Protein AF-A0A4S2VD65-F1 (afdb_monomer)

Nearest PDB structures (foldseek):
  5nen-assembly1_B  TM=4.360E-01  e=6.708E+00  Serratia marcescens

Radius of gyration: 28.68 Å; Cα contacts (8 Å, |Δi|>4): 16; chains: 1; bounding box: 65×25×78 Å

Foldseek 3Di:
DPDPVVVVVVVVVVVVVVVVVVCCVVPPDDDDDDDDDDDDDPDPPPPPDVVNVVVVVVVVVVVVVVVVVVVVVVVVVVVVVVVVLVVLLVVLVVLVVVCVVCVVVVHHDDDDDPVSVVSNDD

Structure (mmCIF, N/CA/C/O backbone):
data_AF-A0A4S2VD65-F1
#
_entry.id   AF-A0A4S2VD65-F1
#
loop_
_atom_site.group_PDB
_atom_site.id
_atom_site.type_symbol
_atom_site.label_atom_id
_atom_site.label_alt_id
_atom_site.label_comp_id
_atom_site.label_asym_id
_atom_site.label_entity_id
_atom_site.label_seq_id
_atom_site.pdbx_PDB_ins_code
_atom_site.Cartn_x
_atom_site.Cartn_y
_atom_site.Cartn_z
_atom_site.occupancy
_atom_site.B_iso_or_equiv
_atom_site.auth_seq_id
_atom_site.auth_comp_id
_atom_site.auth_asym_id
_atom_site.auth_atom_id
_atom_site.pdbx_PDB_model_num
ATOM 1 N N . MET A 1 1 ? 4.230 13.807 16.415 1.00 47.59 1 MET A N 1
ATOM 2 C CA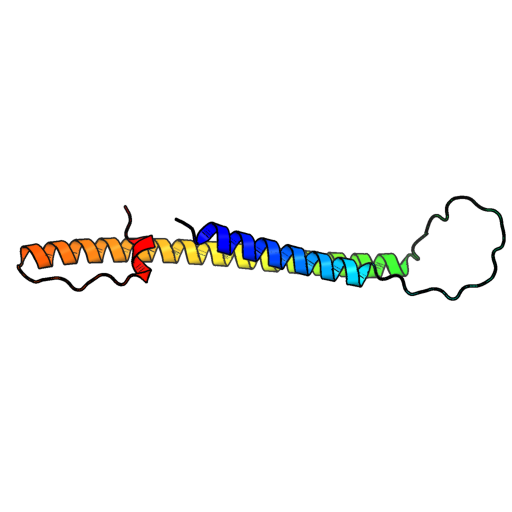 . MET A 1 1 ? 4.220 14.226 14.996 1.00 47.59 1 MET A CA 1
ATOM 3 C C . MET A 1 1 ? 5.659 14.205 14.503 1.00 47.59 1 MET A C 1
ATOM 5 O O . MET A 1 1 ? 6.441 14.990 15.015 1.00 47.59 1 MET A O 1
ATOM 9 N N . GLY A 1 2 ? 6.049 13.272 13.628 1.00 50.72 2 GLY A N 1
ATOM 10 C CA . GLY A 1 2 ? 7.446 13.212 13.158 1.00 50.72 2 GLY A CA 1
ATOM 11 C C . GLY A 1 2 ? 7.881 11.972 12.365 1.00 50.72 2 GLY A C 1
ATOM 12 O O . GLY A 1 2 ? 8.954 12.005 11.779 1.00 50.72 2 GLY A O 1
ATOM 13 N N . GLY A 1 3 ? 7.083 10.899 12.311 1.00 51.34 3 GLY A N 1
ATOM 14 C CA . GLY A 1 3 ? 7.468 9.664 11.607 1.00 51.34 3 GLY A CA 1
ATOM 15 C C . GLY A 1 3 ? 7.254 9.710 10.091 1.00 51.34 3 GLY A C 1
ATOM 16 O O . GLY A 1 3 ? 8.136 9.326 9.327 1.00 51.34 3 GLY A O 1
ATOM 17 N N . ASP A 1 4 ? 6.118 10.249 9.648 1.00 55.22 4 ASP A N 1
ATOM 18 C CA . ASP A 1 4 ? 5.657 10.063 8.264 1.00 55.22 4 ASP A CA 1
ATOM 19 C C . ASP A 1 4 ? 6.494 10.846 7.239 1.00 55.22 4 ASP A C 1
ATOM 21 O O . ASP A 1 4 ? 6.802 10.335 6.164 1.00 55.22 4 ASP A O 1
ATOM 25 N N . ASN A 1 5 ? 6.986 12.035 7.607 1.00 56.12 5 ASN A N 1
ATOM 26 C CA . ASN A 1 5 ? 7.897 12.813 6.759 1.00 56.12 5 ASN A CA 1
ATOM 27 C C . ASN A 1 5 ? 9.297 12.187 6.657 1.00 56.12 5 ASN A C 1
ATOM 29 O O . ASN A 1 5 ? 9.999 12.418 5.674 1.00 56.12 5 ASN A O 1
ATOM 33 N N . SER A 1 6 ? 9.710 11.395 7.652 1.00 64.12 6 SER A N 1
ATOM 34 C CA . SER A 1 6 ? 11.003 10.708 7.626 1.00 64.12 6 SER A CA 1
ATOM 35 C C . SER A 1 6 ? 10.958 9.513 6.679 1.00 64.12 6 SER A C 1
ATOM 37 O O . SER A 1 6 ? 11.845 9.373 5.844 1.00 64.12 6 SER A O 1
ATOM 39 N N . VAL A 1 7 ? 9.888 8.713 6.724 1.00 67.00 7 VAL A N 1
ATOM 40 C CA . VAL A 1 7 ? 9.704 7.575 5.809 1.00 67.00 7 VAL A CA 1
ATOM 41 C C . VAL A 1 7 ? 9.597 8.055 4.361 1.00 67.00 7 VAL A C 1
ATOM 43 O O . VAL A 1 7 ? 10.278 7.525 3.485 1.00 67.00 7 VAL A O 1
ATOM 46 N N . LEU A 1 8 ? 8.816 9.109 4.110 1.00 68.31 8 LEU A N 1
ATOM 47 C CA . LEU A 1 8 ? 8.662 9.688 2.773 1.00 68.31 8 LEU A CA 1
ATOM 48 C C . LEU A 1 8 ? 9.988 10.290 2.267 1.00 68.31 8 LEU A C 1
ATOM 50 O O . LEU A 1 8 ? 10.364 10.079 1.115 1.00 68.31 8 LEU A O 1
ATOM 54 N N . GLY A 1 9 ? 10.757 10.941 3.148 1.00 71.56 9 GLY A N 1
ATOM 55 C CA . GLY A 1 9 ? 12.101 11.436 2.837 1.00 71.56 9 GLY A CA 1
ATOM 56 C C . GLY A 1 9 ? 13.106 10.323 2.520 1.00 71.56 9 GLY A C 1
ATOM 57 O O . GLY A 1 9 ? 13.888 10.455 1.580 1.00 71.56 9 GLY A O 1
ATOM 58 N N . VAL A 1 10 ? 13.053 9.203 3.246 1.00 77.12 10 VAL A N 1
ATOM 59 C CA . VAL A 1 10 ? 13.897 8.024 2.990 1.00 77.12 10 VAL A CA 1
ATOM 60 C C . VAL A 1 10 ? 13.543 7.385 1.648 1.00 77.12 10 VAL A C 1
ATOM 62 O O . VAL A 1 10 ? 14.443 7.067 0.874 1.00 77.12 10 VAL A O 1
ATOM 65 N N . VAL A 1 11 ? 12.255 7.255 1.322 1.00 74.00 11 VAL A N 1
ATOM 66 C CA . VAL A 1 11 ? 11.812 6.713 0.026 1.00 74.00 11 VAL A CA 1
ATOM 67 C C . VAL A 1 11 ? 12.272 7.607 -1.130 1.00 74.00 11 VAL A C 1
ATOM 69 O O . VAL A 1 11 ? 12.838 7.101 -2.099 1.00 74.00 11 VAL A O 1
ATOM 72 N N . ILE A 1 12 ? 12.122 8.932 -1.011 1.00 75.19 12 ILE A N 1
ATOM 73 C CA . ILE A 1 12 ? 12.605 9.888 -2.024 1.00 75.19 12 ILE A CA 1
ATOM 74 C C . ILE A 1 12 ? 14.130 9.797 -2.183 1.00 75.19 12 ILE A C 1
ATOM 76 O O . ILE A 1 12 ? 14.627 9.769 -3.310 1.00 75.19 12 ILE A O 1
ATOM 80 N N . ALA A 1 13 ? 14.878 9.698 -1.081 1.00 75.94 13 ALA A N 1
ATOM 81 C CA . ALA A 1 13 ? 16.334 9.581 -1.116 1.00 75.94 13 ALA A CA 1
ATOM 82 C C . ALA A 1 13 ? 16.801 8.281 -1.793 1.00 75.94 13 ALA A C 1
ATOM 84 O O . ALA A 1 13 ? 17.739 8.306 -2.591 1.00 75.94 13 ALA A O 1
ATOM 85 N N . VAL A 1 14 ? 16.128 7.157 -1.528 1.00 80.19 14 VAL A N 1
ATOM 86 C CA . VAL A 1 14 ? 16.437 5.862 -2.153 1.00 80.19 14 VAL A CA 1
ATOM 87 C C . VAL A 1 14 ? 16.147 5.895 -3.654 1.00 80.19 14 VAL A C 1
ATOM 89 O O . VAL A 1 14 ? 16.990 5.471 -4.445 1.00 80.19 14 VAL A O 1
ATOM 92 N N . ILE A 1 15 ? 15.004 6.450 -4.066 1.00 80.12 15 ILE A N 1
ATOM 93 C CA . ILE A 1 15 ? 14.651 6.582 -5.489 1.00 80.12 15 ILE A CA 1
ATOM 94 C C . ILE A 1 15 ? 15.648 7.502 -6.208 1.00 80.12 15 ILE A C 1
ATOM 96 O O . ILE A 1 15 ? 16.142 7.151 -7.281 1.00 80.12 15 ILE A O 1
ATOM 100 N N . GLY A 1 16 ? 16.008 8.638 -5.601 1.00 81.69 16 GLY A N 1
ATOM 101 C CA . GLY A 1 16 ? 17.001 9.564 -6.148 1.00 81.69 16 GLY A CA 1
ATOM 102 C C . GLY A 1 16 ? 18.389 8.933 -6.297 1.00 81.69 16 GLY A C 1
ATOM 103 O O . GLY A 1 16 ? 19.027 9.087 -7.339 1.00 81.69 16 GLY A O 1
ATOM 104 N N . ALA A 1 17 ? 18.836 8.164 -5.301 1.00 75.75 17 ALA A N 1
ATOM 105 C CA . ALA A 1 17 ? 20.119 7.464 -5.345 1.00 75.75 17 ALA A CA 1
ATOM 106 C C . ALA A 1 17 ? 20.154 6.385 -6.440 1.00 75.75 17 ALA A C 1
ATOM 108 O O . ALA A 1 17 ? 21.124 6.300 -7.194 1.00 75.75 17 ALA A O 1
ATOM 109 N N . ILE A 1 18 ? 19.087 5.593 -6.576 1.00 76.88 18 ILE A N 1
ATOM 110 C CA . ILE A 1 18 ? 18.982 4.565 -7.622 1.00 76.88 18 ILE A CA 1
ATOM 111 C C . ILE A 1 18 ? 18.957 5.210 -9.014 1.00 76.88 18 ILE A C 1
ATOM 113 O O . ILE A 1 18 ? 19.669 4.751 -9.911 1.00 76.88 18 ILE A O 1
ATOM 117 N N . GLY A 1 19 ? 18.203 6.301 -9.186 1.00 70.81 19 GLY A N 1
ATOM 118 C CA . GLY A 1 19 ? 18.167 7.072 -10.430 1.00 70.81 19 GLY A CA 1
ATOM 119 C C . GLY A 1 19 ? 19.542 7.620 -10.817 1.00 70.81 19 GLY A C 1
ATOM 120 O O . GLY A 1 19 ? 19.978 7.441 -11.954 1.00 70.81 19 GLY A O 1
ATOM 121 N N . ALA A 1 20 ? 20.275 8.201 -9.863 1.00 68.69 20 ALA A N 1
ATOM 122 C CA . ALA A 1 20 ? 21.621 8.723 -10.094 1.00 68.69 20 ALA A CA 1
ATOM 123 C C . ALA A 1 20 ? 22.624 7.622 -10.482 1.00 68.69 20 ALA A C 1
ATOM 125 O O . ALA A 1 20 ? 23.426 7.811 -11.397 1.00 68.69 20 ALA A O 1
ATOM 126 N N . VAL A 1 21 ? 22.561 6.454 -9.835 1.00 69.94 21 VAL A N 1
ATOM 127 C CA . VAL A 1 21 ? 23.439 5.314 -10.146 1.00 69.94 21 VAL A CA 1
ATOM 128 C C . VAL A 1 21 ? 23.147 4.742 -11.534 1.00 69.94 21 VAL A C 1
ATOM 130 O O . VAL A 1 21 ? 24.084 4.426 -12.269 1.00 69.94 21 VAL A O 1
ATOM 133 N N . LEU A 1 22 ? 21.874 4.635 -11.924 1.00 69.19 22 LEU A N 1
ATOM 134 C CA . LEU A 1 22 ? 21.481 4.191 -13.265 1.00 69.19 22 LEU A CA 1
ATOM 135 C C . LEU A 1 22 ? 21.949 5.169 -14.345 1.00 69.19 22 LEU A C 1
ATOM 137 O O . LEU A 1 22 ? 22.534 4.732 -15.336 1.00 69.19 22 LEU A O 1
ATOM 141 N N . VAL A 1 23 ? 21.774 6.475 -14.128 1.00 68.69 23 VAL A N 1
ATOM 142 C CA . VAL A 1 23 ? 22.273 7.511 -15.045 1.00 68.69 23 VAL A CA 1
ATOM 143 C C . VAL A 1 23 ? 23.796 7.451 -15.144 1.00 68.69 23 VAL A C 1
ATOM 145 O O . VAL A 1 23 ? 24.328 7.419 -16.246 1.00 68.69 23 VAL A O 1
ATOM 148 N N . ALA A 1 24 ? 24.517 7.332 -14.028 1.00 62.22 24 ALA A N 1
ATOM 149 C CA . ALA A 1 24 ? 25.977 7.218 -14.046 1.00 62.22 24 ALA A CA 1
ATOM 150 C C . ALA A 1 24 ? 26.472 5.950 -14.772 1.00 62.22 24 ALA A C 1
ATOM 152 O O . ALA A 1 24 ? 27.485 5.986 -15.467 1.00 62.22 24 ALA A O 1
ATOM 153 N N . ARG A 1 25 ? 25.748 4.828 -14.656 1.00 61.81 25 ARG A N 1
ATOM 154 C CA . ARG A 1 25 ? 26.051 3.567 -15.357 1.00 61.81 25 ARG A CA 1
ATOM 155 C C . ARG A 1 25 ? 25.814 3.641 -16.864 1.00 61.81 25 ARG A C 1
ATOM 157 O O . ARG A 1 25 ? 26.538 2.983 -17.605 1.00 61.81 25 ARG A O 1
ATOM 164 N N . VAL A 1 26 ? 24.794 4.377 -17.299 1.00 59.97 26 VAL A N 1
ATOM 165 C CA . VAL A 1 26 ? 24.459 4.561 -18.721 1.00 59.97 26 VAL A CA 1
ATOM 166 C C . VAL A 1 26 ? 25.362 5.613 -19.364 1.00 59.97 26 VAL A C 1
ATOM 168 O O . VAL A 1 26 ? 25.762 5.452 -20.512 1.00 59.97 26 VAL A O 1
ATOM 171 N N . SER A 1 27 ? 25.734 6.646 -18.610 1.00 46.91 27 SER A N 1
ATOM 172 C CA . SER A 1 27 ? 26.521 7.778 -19.101 1.00 46.91 27 SER A CA 1
ATOM 173 C C . SER A 1 27 ? 28.032 7.584 -19.022 1.00 46.91 27 SER A C 1
ATOM 175 O O . SER A 1 27 ? 28.746 8.481 -19.450 1.00 46.91 27 SER A O 1
ATOM 177 N N . ALA A 1 28 ? 28.545 6.469 -18.485 1.00 43.44 28 ALA A N 1
ATOM 178 C CA . ALA A 1 28 ? 29.983 6.205 -18.465 1.00 43.44 28 ALA A CA 1
ATOM 179 C C . ALA A 1 28 ? 30.505 6.078 -19.913 1.00 43.44 28 ALA A C 1
ATOM 181 O O . ALA A 1 28 ? 30.256 5.054 -20.561 1.00 43.44 28 ALA A O 1
ATOM 182 N N . PRO A 1 29 ? 31.224 7.084 -20.448 1.00 42.50 29 PRO A N 1
ATOM 183 C CA . PRO A 1 29 ? 31.738 7.006 -21.798 1.00 42.50 29 PRO A CA 1
ATOM 184 C C . PRO A 1 29 ? 32.908 6.026 -21.786 1.00 42.50 29 PRO A C 1
ATOM 186 O O . PRO A 1 29 ? 33.856 6.159 -21.010 1.00 42.50 29 PRO A O 1
ATOM 189 N N . LYS A 1 30 ? 32.835 5.007 -22.640 1.00 46.62 30 LYS A N 1
ATOM 190 C CA . LYS A 1 30 ? 33.961 4.115 -22.909 1.00 46.62 30 LYS A CA 1
ATOM 191 C C . LYS A 1 30 ? 35.110 4.981 -23.431 1.00 46.62 30 LYS A C 1
ATOM 193 O O . LYS A 1 30 ? 34.980 5.564 -24.502 1.00 46.62 30 LYS A O 1
ATOM 198 N N . ALA A 1 31 ? 36.192 5.097 -22.659 1.00 47.28 31 ALA A N 1
ATOM 199 C CA . ALA A 1 31 ? 37.369 5.875 -23.034 1.00 47.28 31 ALA A CA 1
ATOM 200 C C . ALA A 1 31 ? 37.866 5.429 -24.419 1.00 47.28 31 ALA A C 1
ATOM 202 O O . ALA A 1 31 ? 38.283 4.282 -24.598 1.00 47.28 31 ALA A O 1
ATOM 203 N N . ALA A 1 32 ? 37.751 6.320 -25.404 1.00 50.72 32 ALA A N 1
ATOM 204 C CA . ALA A 1 32 ? 38.265 6.099 -26.745 1.00 50.72 32 ALA A CA 1
ATOM 205 C C . ALA A 1 32 ? 39.800 6.246 -26.735 1.00 50.72 32 ALA A C 1
ATOM 207 O O . ALA A 1 32 ? 40.319 7.116 -26.029 1.00 50.72 32 ALA A O 1
ATOM 208 N N . PRO A 1 33 ? 40.543 5.411 -27.483 1.00 45.41 33 PRO A N 1
ATOM 209 C C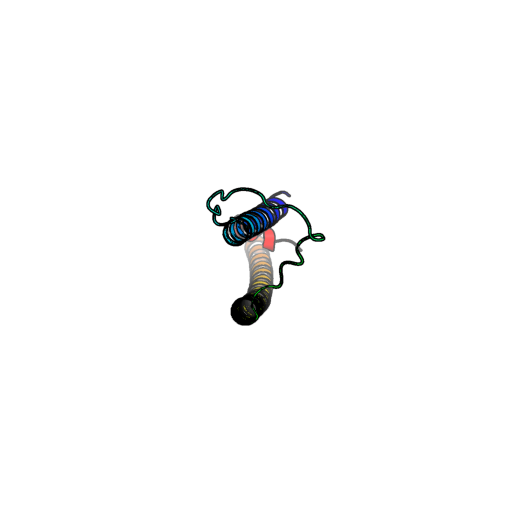A . PRO A 1 33 ? 41.985 5.569 -27.616 1.00 45.41 33 PRO A CA 1
ATOM 210 C C . PRO A 1 33 ? 42.294 6.876 -28.361 1.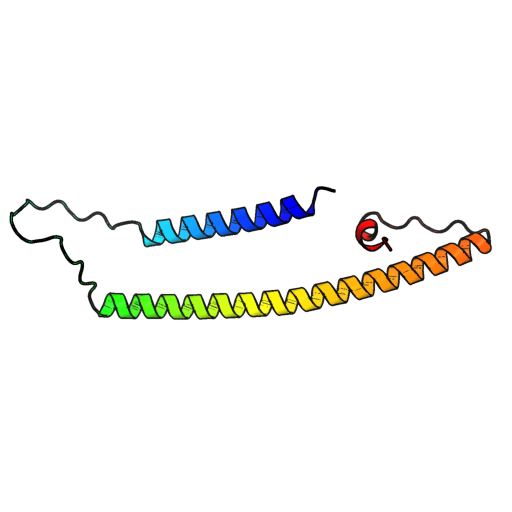00 45.41 33 PRO A C 1
ATOM 212 O O . PRO A 1 33 ? 41.696 7.168 -29.394 1.00 45.41 33 PRO A O 1
ATOM 215 N N . ILE A 1 34 ? 43.220 7.664 -27.814 1.00 50.19 34 ILE A N 1
ATOM 216 C CA . ILE A 1 34 ? 43.673 8.943 -28.372 1.00 50.19 34 ILE A CA 1
ATOM 217 C C . ILE A 1 34 ? 44.448 8.661 -29.671 1.00 50.19 34 ILE A C 1
ATOM 219 O O . ILE A 1 34 ? 45.570 8.159 -29.623 1.00 50.19 34 ILE A O 1
ATOM 223 N N . GLY A 1 35 ? 43.839 8.958 -30.822 1.00 47.78 35 GLY A N 1
ATOM 224 C CA . GLY A 1 35 ? 44.491 9.069 -32.135 1.00 47.78 35 GLY A CA 1
ATOM 225 C C . GLY A 1 35 ? 44.614 10.544 -32.551 1.00 47.78 35 GLY A C 1
ATOM 226 O O . GLY A 1 35 ? 43.856 11.365 -32.030 1.00 47.78 35 GLY A O 1
ATOM 227 N N . PRO A 1 36 ? 45.583 10.915 -33.411 1.00 48.38 36 PRO A N 1
ATOM 228 C CA . PRO A 1 36 ? 45.958 12.310 -33.620 1.00 48.38 36 PRO A CA 1
ATOM 229 C C . PRO A 1 36 ? 44.882 13.089 -34.382 1.00 48.38 36 PRO A C 1
ATOM 231 O O . PRO A 1 36 ? 44.182 12.545 -35.232 1.00 48.38 36 PRO A O 1
ATOM 234 N N . ALA A 1 37 ? 44.770 14.366 -34.020 1.00 58.06 37 ALA A N 1
ATOM 235 C CA . ALA A 1 37 ? 43.804 15.322 -34.534 1.00 58.06 37 ALA A CA 1
ATOM 236 C C . ALA A 1 37 ? 44.031 15.625 -36.020 1.00 58.06 37 ALA A C 1
ATOM 238 O O . ALA A 1 37 ? 45.119 16.066 -36.384 1.00 58.06 37 ALA A O 1
ATOM 239 N N . ASP A 1 38 ? 42.976 15.474 -36.820 1.00 46.31 38 ASP A N 1
ATOM 240 C CA . ASP A 1 38 ? 42.836 16.152 -38.105 1.00 46.31 38 ASP A CA 1
ATOM 241 C C . ASP A 1 38 ? 41.645 17.115 -38.039 1.00 46.31 38 ASP A C 1
ATOM 243 O O . ASP A 1 38 ? 40.617 16.856 -37.410 1.00 46.31 38 ASP A O 1
ATOM 247 N N . THR A 1 39 ? 41.883 18.282 -38.617 1.00 53.81 39 THR A N 1
ATOM 248 C CA . THR A 1 39 ? 41.052 19.483 -38.664 1.00 53.81 39 THR A CA 1
ATOM 249 C C . THR A 1 39 ? 39.844 19.356 -39.592 1.00 53.81 39 THR A C 1
ATOM 251 O O . THR A 1 39 ? 39.940 18.704 -40.623 1.00 53.81 39 THR A O 1
ATOM 254 N N . ASP A 1 40 ? 38.817 20.155 -39.275 1.00 56.81 40 ASP A N 1
ATOM 255 C CA . ASP A 1 40 ? 37.722 20.611 -40.151 1.00 56.81 40 ASP A CA 1
ATOM 256 C C . ASP A 1 40 ? 36.526 19.656 -40.319 1.00 56.81 40 ASP A C 1
ATOM 258 O O . ASP A 1 40 ? 36.557 18.733 -41.117 1.00 56.81 40 ASP A O 1
ATOM 262 N N . ASP A 1 41 ? 35.473 19.896 -39.529 1.00 50.09 41 ASP A N 1
ATOM 263 C CA . ASP A 1 41 ? 34.056 19.827 -39.922 1.00 50.09 41 ASP A CA 1
ATOM 264 C C . ASP A 1 41 ? 33.187 20.241 -38.710 1.00 50.09 41 ASP A C 1
ATOM 266 O O . ASP A 1 41 ? 33.657 20.231 -37.571 1.00 50.09 41 ASP A O 1
ATOM 270 N N . GLY A 1 42 ? 31.950 20.700 -38.944 1.00 56.34 42 GLY A N 1
ATOM 271 C CA . GLY A 1 42 ? 31.029 21.256 -37.932 1.00 56.34 42 GLY A CA 1
ATOM 272 C C . GLY A 1 42 ? 30.790 20.374 -36.689 1.00 56.34 42 GLY A C 1
ATOM 273 O O . GLY A 1 42 ? 31.295 19.255 -36.615 1.00 56.34 42 GLY A O 1
ATOM 274 N N . PRO A 1 43 ? 30.022 20.845 -35.676 1.00 60.12 43 PRO A N 1
ATOM 275 C CA . PRO A 1 43 ? 29.820 20.076 -34.446 1.00 60.12 43 PRO A CA 1
ATOM 276 C C . PRO A 1 43 ? 29.371 18.659 -34.818 1.00 60.12 43 PRO A C 1
ATOM 278 O O . PRO A 1 43 ? 28.398 18.537 -35.565 1.00 60.12 43 PRO A O 1
ATOM 281 N N . PRO A 1 44 ? 30.077 17.605 -34.364 1.00 58.19 44 PRO A N 1
ATOM 282 C CA . PRO A 1 44 ? 29.795 16.251 -34.799 1.00 58.19 44 PRO A CA 1
ATOM 283 C C . PRO A 1 44 ? 28.374 15.923 -34.363 1.00 58.19 44 PRO A C 1
ATOM 285 O O . PRO A 1 44 ? 28.096 15.730 -33.177 1.00 58.19 44 PRO A O 1
ATOM 288 N N . VAL A 1 45 ? 27.451 15.904 -35.322 1.00 58.62 45 VAL A N 1
ATOM 289 C CA . VAL A 1 45 ? 26.134 15.329 -35.104 1.00 58.62 45 VAL A CA 1
ATOM 290 C C . VAL A 1 45 ? 26.412 13.847 -34.907 1.00 58.62 45 VAL A C 1
ATOM 292 O O . VAL A 1 45 ? 26.747 13.132 -35.845 1.00 58.62 45 VAL A O 1
ATOM 295 N N . LEU A 1 46 ? 26.392 13.415 -33.646 1.00 61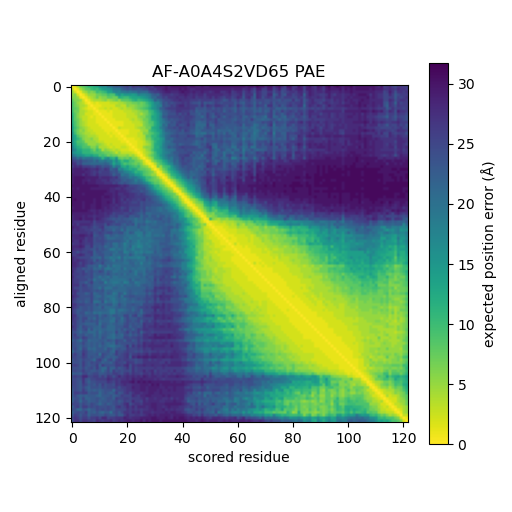.84 46 LEU A N 1
ATOM 296 C CA . LEU A 1 46 ? 26.483 12.014 -33.258 1.00 61.84 46 LEU A CA 1
ATOM 297 C C . LEU A 1 46 ? 25.247 11.300 -33.811 1.00 61.84 46 LEU A C 1
ATOM 299 O O . LEU A 1 46 ? 24.231 11.155 -33.132 1.00 61.84 46 LEU A O 1
ATOM 303 N N . GLU A 1 47 ? 25.323 10.885 -35.070 1.00 62.84 47 GLU A N 1
ATOM 304 C CA . GLU A 1 47 ? 24.344 10.006 -35.685 1.00 62.84 47 GLU A CA 1
ATOM 305 C C . GLU A 1 47 ? 24.506 8.628 -35.042 1.00 62.84 47 GLU A C 1
ATOM 307 O O . GLU A 1 47 ? 25.402 7.843 -35.358 1.00 62.84 47 GLU A O 1
ATOM 312 N N . VAL A 1 48 ? 23.672 8.360 -34.038 1.00 68.31 48 VAL A N 1
ATOM 313 C CA . VAL A 1 48 ? 23.619 7.055 -33.383 1.00 68.31 48 VAL A CA 1
ATOM 314 C C . VAL A 1 48 ? 23.217 6.031 -34.440 1.00 68.31 48 VAL A C 1
ATOM 316 O O . VAL A 1 48 ? 22.145 6.147 -35.034 1.00 68.31 48 VAL A O 1
ATOM 319 N N . ALA A 1 49 ? 24.067 5.025 -34.664 1.00 74.94 49 ALA A N 1
ATOM 320 C CA . ALA A 1 49 ? 23.773 3.951 -35.605 1.00 74.94 49 ALA A CA 1
ATOM 321 C C . ALA A 1 49 ? 22.365 3.376 -35.329 1.00 74.94 49 ALA A C 1
ATOM 323 O O . ALA A 1 49 ? 22.028 3.128 -34.162 1.00 74.94 49 ALA A O 1
ATOM 324 N N . PRO A 1 50 ? 21.536 3.146 -36.364 1.00 75.88 50 PRO A N 1
ATOM 325 C CA . PRO A 1 50 ? 20.120 2.805 -36.200 1.00 75.88 50 PRO A CA 1
ATOM 326 C C . PRO A 1 50 ? 19.896 1.540 -35.356 1.00 75.88 50 PRO A C 1
ATOM 328 O O . PRO A 1 50 ? 18.897 1.430 -34.650 1.00 75.88 50 PRO A O 1
ATOM 331 N N . GLU A 1 51 ? 20.858 0.618 -35.352 1.00 76.25 51 GLU A N 1
ATOM 332 C CA . GLU A 1 51 ? 20.855 -0.591 -34.520 1.00 76.25 51 GLU A CA 1
ATOM 333 C C . GLU A 1 51 ? 20.953 -0.281 -33.015 1.00 76.25 51 GLU A C 1
ATOM 335 O O . GLU A 1 51 ? 20.256 -0.885 -32.195 1.00 76.25 51 GLU A O 1
ATOM 340 N N . ILE A 1 52 ? 21.779 0.700 -32.634 1.00 80.75 52 ILE A N 1
ATOM 341 C CA . ILE A 1 52 ? 21.930 1.144 -31.240 1.00 80.75 52 ILE A CA 1
ATOM 342 C C . ILE A 1 52 ? 20.641 1.827 -30.781 1.00 80.75 52 ILE A C 1
ATOM 344 O O . ILE A 1 52 ? 20.188 1.595 -29.657 1.00 80.75 52 ILE A O 1
ATOM 348 N N . TRP A 1 53 ? 20.025 2.620 -31.662 1.00 81.50 53 TRP A N 1
ATOM 349 C CA . TRP A 1 53 ? 18.744 3.262 -31.390 1.00 81.50 53 TRP A CA 1
ATOM 350 C C . TRP A 1 53 ? 17.635 2.231 -31.157 1.00 81.50 53 TRP A C 1
ATOM 352 O O . TRP A 1 53 ?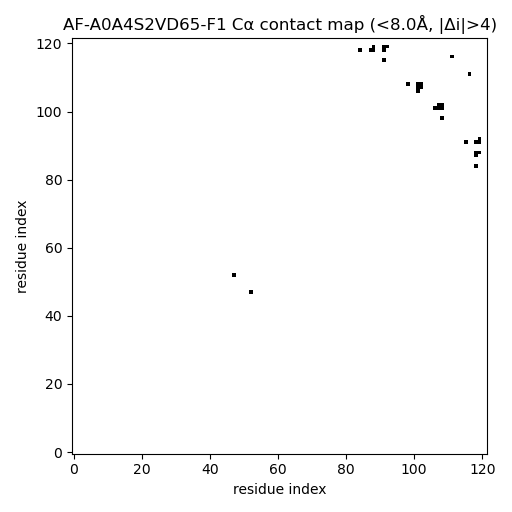 16.964 2.287 -30.130 1.00 81.50 53 TRP A O 1
ATOM 362 N N . GLN A 1 54 ? 17.501 1.231 -32.033 1.00 81.00 54 GLN A N 1
ATOM 363 C CA . GLN A 1 54 ? 16.508 0.161 -31.877 1.00 81.00 54 GLN A CA 1
ATOM 364 C C . GLN A 1 54 ? 16.686 -0.617 -30.567 1.00 81.00 54 GLN A C 1
ATOM 366 O O . GLN A 1 54 ? 15.713 -0.857 -29.850 1.00 81.00 54 GLN A O 1
ATOM 371 N N . HIS A 1 55 ? 17.924 -0.969 -30.213 1.00 84.06 55 HIS A N 1
ATOM 372 C CA . HIS A 1 55 ? 18.216 -1.651 -28.950 1.00 84.06 55 HIS A CA 1
ATOM 373 C C . HIS A 1 55 ? 17.886 -0.789 -27.729 1.00 84.06 55 HIS A C 1
ATOM 375 O O . HIS A 1 55 ? 17.336 -1.278 -26.741 1.00 84.06 55 HIS A O 1
ATOM 381 N N . MET A 1 56 ? 18.211 0.504 -27.781 1.00 85.88 56 MET A N 1
ATOM 382 C CA . MET A 1 56 ? 17.924 1.438 -26.696 1.00 85.88 56 MET A CA 1
ATOM 383 C C . MET A 1 56 ? 16.420 1.675 -26.541 1.00 85.88 56 MET A C 1
ATOM 385 O O . MET A 1 56 ? 15.914 1.569 -25.427 1.00 85.88 56 MET A O 1
ATOM 389 N N . SER A 1 57 ? 15.689 1.903 -27.634 1.00 84.12 57 SER A N 1
ATOM 390 C CA . SER A 1 57 ? 14.226 2.018 -27.620 1.00 84.12 57 SER A CA 1
ATOM 391 C C . SER A 1 57 ? 13.558 0.731 -27.123 1.00 84.12 57 SER A C 1
ATOM 393 O O . SER A 1 57 ? 12.625 0.790 -26.325 1.00 84.12 57 SER A O 1
ATOM 395 N N . GLY A 1 58 ? 14.077 -0.443 -27.496 1.00 86.88 58 GLY A N 1
ATOM 396 C CA . GLY A 1 58 ? 13.626 -1.727 -26.952 1.00 86.88 58 GLY A CA 1
ATOM 397 C C . GLY A 1 58 ? 13.839 -1.832 -25.437 1.00 86.88 58 GLY A C 1
ATOM 398 O O . GLY A 1 58 ? 12.956 -2.253 -24.698 1.00 86.88 58 GLY A O 1
ATOM 399 N N . LYS A 1 59 ? 14.987 -1.381 -24.926 1.00 89.81 59 LYS A N 1
ATOM 400 C CA . LYS A 1 59 ? 15.225 -1.338 -23.475 1.00 89.81 59 LYS A CA 1
ATOM 401 C C . LYS A 1 59 ? 14.308 -0.350 -22.764 1.00 89.81 59 LYS A C 1
ATOM 403 O O . LYS A 1 59 ? 13.778 -0.699 -21.712 1.00 89.81 59 LYS A O 1
ATOM 408 N N . ILE A 1 60 ? 14.108 0.840 -23.326 1.00 89.62 60 ILE A N 1
ATOM 409 C CA . ILE A 1 60 ? 13.227 1.869 -22.758 1.00 89.62 60 ILE A CA 1
ATOM 410 C C . ILE A 1 60 ? 11.801 1.330 -22.652 1.00 89.62 60 ILE A C 1
ATOM 412 O O . ILE A 1 60 ? 11.263 1.306 -21.555 1.00 89.62 60 ILE A O 1
ATOM 416 N N . THR A 1 61 ? 11.256 0.755 -23.724 1.00 91.62 61 THR A N 1
ATOM 417 C CA . THR A 1 61 ? 9.906 0.160 -23.705 1.00 91.62 61 THR A CA 1
ATOM 418 C C . THR A 1 61 ? 9.771 -0.972 -22.681 1.00 91.62 61 THR A C 1
ATOM 420 O O . THR A 1 61 ? 8.768 -1.062 -21.974 1.00 91.62 61 THR A O 1
ATOM 423 N N . THR A 1 62 ? 10.795 -1.820 -22.512 1.00 92.44 62 THR A N 1
ATOM 424 C CA . THR A 1 62 ? 10.762 -2.848 -21.452 1.00 92.44 62 THR A CA 1
ATOM 425 C C . THR A 1 62 ? 10.831 -2.265 -20.041 1.00 92.44 62 THR A C 1
ATOM 427 O O . THR A 1 62 ? 10.292 -2.861 -19.109 1.00 92.44 62 THR A O 1
ATOM 430 N N . LEU A 1 63 ? 11.519 -1.136 -19.857 1.00 91.88 63 LEU A N 1
ATOM 431 C CA . LEU A 1 63 ? 11.592 -0.445 -18.572 1.00 91.88 63 LEU A CA 1
ATOM 432 C C . LEU A 1 63 ? 10.279 0.269 -18.268 1.00 91.88 63 LEU A C 1
ATOM 434 O O . LEU A 1 63 ? 9.793 0.131 -17.152 1.00 91.88 63 LEU A O 1
ATOM 438 N N . GLU A 1 64 ? 9.684 0.938 -19.251 1.00 92.25 64 GLU A N 1
ATOM 439 C CA . GLU A 1 64 ? 8.350 1.540 -19.158 1.00 92.25 64 GLU A CA 1
ATOM 440 C C . GLU A 1 64 ? 7.322 0.488 -18.737 1.00 92.25 64 GLU A C 1
ATOM 442 O O . GLU A 1 64 ? 6.692 0.640 -17.696 1.00 92.25 64 GLU A O 1
ATOM 447 N N . GLY A 1 65 ? 7.277 -0.667 -19.411 1.00 94.62 65 GLY A N 1
ATOM 448 C CA . GLY A 1 65 ? 6.365 -1.748 -19.024 1.00 94.62 65 GLY A CA 1
ATOM 449 C C . GLY A 1 65 ? 6.598 -2.292 -17.605 1.00 94.62 65 GLY A C 1
ATOM 450 O O . GLY A 1 65 ? 5.652 -2.679 -16.918 1.00 94.62 65 GLY A O 1
ATOM 451 N N . LYS A 1 66 ? 7.848 -2.306 -17.117 1.00 93.38 66 LYS A N 1
ATOM 452 C CA . LYS A 1 66 ? 8.148 -2.679 -15.720 1.00 93.38 66 LYS A CA 1
ATOM 453 C C . LYS A 1 66 ? 7.703 -1.605 -14.733 1.00 93.38 66 LYS A C 1
ATOM 455 O O . LYS A 1 66 ? 7.209 -1.955 -13.663 1.00 93.38 66 LYS A O 1
ATOM 460 N N . VAL A 1 67 ? 7.886 -0.331 -15.070 1.00 94.19 67 VAL A N 1
ATOM 461 C CA . VAL A 1 67 ? 7.428 0.802 -14.256 1.00 94.19 67 VAL A CA 1
ATOM 462 C C . VAL A 1 67 ? 5.905 0.798 -14.169 1.00 94.19 67 VAL A C 1
ATOM 464 O O . VAL A 1 67 ? 5.374 0.897 -13.065 1.00 94.19 67 VAL A O 1
ATOM 467 N N . ASP A 1 68 ? 5.207 0.572 -15.278 1.00 94.00 68 ASP A N 1
ATOM 468 C CA . ASP A 1 68 ? 3.746 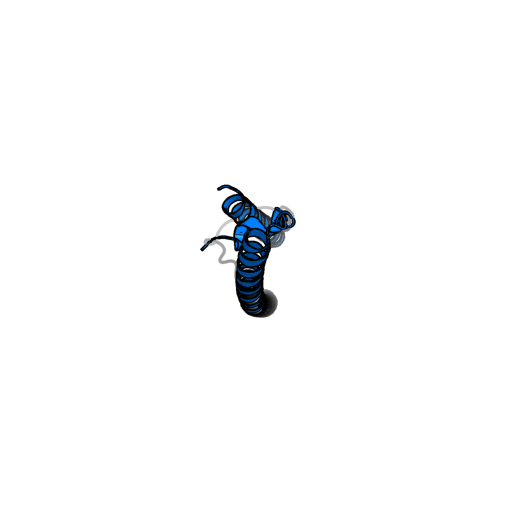0.468 -15.309 1.00 94.00 68 ASP A CA 1
ATOM 469 C C . ASP A 1 68 ? 3.251 -0.689 -14.436 1.00 94.00 68 ASP A C 1
ATOM 471 O O . ASP A 1 68 ? 2.337 -0.529 -13.625 1.00 94.00 68 ASP A O 1
ATOM 475 N N . HIS A 1 69 ? 3.903 -1.852 -14.528 1.00 93.38 69 HIS A N 1
ATOM 476 C CA . HIS A 1 69 ? 3.557 -3.003 -13.700 1.00 93.38 69 HIS A CA 1
ATOM 477 C C . HIS A 1 69 ? 3.765 -2.738 -12.202 1.00 93.38 69 HIS A C 1
ATOM 479 O O . HIS A 1 69 ? 2.898 -3.062 -11.388 1.00 93.38 69 HIS A O 1
ATOM 485 N N . LEU A 1 70 ? 4.898 -2.135 -11.826 1.00 90.62 70 LEU A N 1
ATOM 486 C CA . LEU A 1 70 ? 5.166 -1.765 -10.435 1.00 90.62 70 LEU A CA 1
ATOM 487 C C . LEU A 1 70 ? 4.175 -0.713 -9.935 1.00 90.62 70 LEU A C 1
ATOM 489 O O . LEU A 1 70 ? 3.717 -0.810 -8.799 1.00 90.62 70 LEU A O 1
ATOM 493 N N . THR A 1 71 ? 3.795 0.241 -10.783 1.00 93.81 71 THR A N 1
ATOM 494 C CA . THR A 1 71 ? 2.799 1.267 -10.453 1.00 93.81 71 THR A CA 1
ATOM 495 C C . THR A 1 71 ? 1.444 0.621 -10.170 1.00 93.81 71 THR A C 1
ATOM 497 O O . THR A 1 71 ? 0.872 0.848 -9.104 1.00 93.81 71 THR A O 1
ATOM 500 N N . ALA A 1 72 ? 0.989 -0.293 -11.031 1.00 93.50 72 ALA A N 1
ATOM 501 C CA . ALA A 1 72 ? -0.253 -1.035 -10.820 1.00 93.50 72 ALA A CA 1
ATOM 502 C C . ALA A 1 72 ? -0.232 -1.881 -9.529 1.00 93.50 72 ALA A C 1
ATOM 504 O O . ALA A 1 72 ? -1.232 -1.961 -8.810 1.00 93.50 72 ALA A O 1
ATOM 505 N N . LEU A 1 73 ? 0.907 -2.503 -9.198 1.00 93.62 73 LEU A N 1
ATOM 506 C CA . LEU A 1 73 ? 1.065 -3.247 -7.944 1.00 93.62 73 LEU A CA 1
ATOM 507 C C . LEU A 1 73 ? 0.983 -2.335 -6.717 1.00 93.62 73 LEU A C 1
ATOM 509 O O . LEU A 1 73 ? 0.307 -2.683 -5.746 1.00 93.62 73 LEU A O 1
ATOM 513 N N . VAL A 1 74 ? 1.639 -1.174 -6.762 1.00 94.06 74 VAL A N 1
ATOM 514 C CA . VAL A 1 74 ? 1.606 -0.190 -5.674 1.00 94.06 74 VAL A CA 1
ATOM 515 C C . VAL A 1 74 ? 0.194 0.356 -5.482 1.00 94.06 74 VAL A C 1
ATOM 517 O O . VAL A 1 74 ? -0.274 0.425 -4.346 1.00 94.06 74 VAL A O 1
ATOM 520 N N . GLU A 1 75 ? -0.527 0.674 -6.556 1.00 93.44 75 GLU A N 1
ATOM 521 C CA . GLU A 1 75 ? -1.924 1.118 -6.485 1.00 93.44 75 GLU A CA 1
ATOM 522 C C . GLU A 1 75 ? -2.824 0.043 -5.862 1.00 93.44 75 GLU A C 1
ATOM 524 O O . GLU A 1 75 ? -3.555 0.312 -4.902 1.00 93.44 75 GLU A O 1
ATOM 529 N N . ALA A 1 76 ? -2.713 -1.207 -6.323 1.00 91.31 76 ALA A N 1
ATOM 530 C CA . ALA A 1 76 ? -3.475 -2.322 -5.767 1.00 91.31 76 ALA A CA 1
ATOM 531 C C . ALA A 1 76 ? -3.157 -2.562 -4.281 1.00 91.31 76 ALA A C 1
ATOM 533 O O . ALA A 1 76 ? -4.054 -2.848 -3.479 1.00 91.31 76 ALA A O 1
ATOM 534 N N . GLN A 1 77 ? -1.888 -2.443 -3.889 1.00 91.06 77 GLN A N 1
ATOM 535 C CA . GLN A 1 77 ? -1.473 -2.590 -2.498 1.00 91.06 77 GLN A CA 1
ATOM 536 C C . GLN A 1 77 ? -1.946 -1.416 -1.637 1.00 91.06 77 GLN A C 1
ATOM 538 O O . GLN A 1 77 ? -2.408 -1.643 -0.522 1.00 91.06 77 GLN A O 1
ATOM 543 N N . THR A 1 78 ? -1.927 -0.192 -2.163 1.00 93.50 78 THR A N 1
ATOM 544 C CA . THR A 1 78 ? -2.439 1.009 -1.485 1.00 93.50 78 THR A CA 1
ATOM 545 C C . THR A 1 78 ? -3.922 0.859 -1.161 1.00 93.50 78 THR A C 1
ATOM 547 O O . THR A 1 78 ? -4.346 1.121 -0.034 1.00 93.50 78 THR A O 1
ATOM 550 N N . VAL A 1 79 ? -4.712 0.334 -2.104 1.00 93.06 79 VAL A N 1
ATOM 551 C CA . VAL A 1 79 ? -6.126 0.025 -1.861 1.00 93.06 79 VAL A CA 1
ATOM 552 C C . VAL A 1 79 ? -6.270 -0.997 -0.733 1.00 93.06 79 VAL A C 1
ATOM 554 O O . VAL A 1 79 ? -7.018 -0.746 0.213 1.00 93.06 79 VAL A O 1
ATOM 557 N N . LYS A 1 80 ? -5.515 -2.103 -0.760 1.00 91.94 80 LYS A N 1
ATOM 558 C CA . LYS A 1 80 ? -5.554 -3.122 0.306 1.00 91.94 80 LYS A CA 1
ATOM 559 C C . LYS A 1 80 ? -5.182 -2.547 1.673 1.00 91.94 80 LYS A C 1
ATOM 561 O O . LYS A 1 80 ? -5.915 -2.771 2.635 1.00 91.94 80 LYS A O 1
ATOM 566 N N . VAL A 1 81 ? -4.107 -1.765 1.758 1.00 93.38 81 VAL A N 1
ATOM 567 C CA . VAL A 1 81 ? -3.691 -1.098 3.002 1.00 93.38 81 VAL A CA 1
ATOM 568 C C . VAL A 1 81 ? -4.806 -0.183 3.505 1.00 93.38 81 VAL A C 1
ATOM 570 O O . VAL A 1 81 ? -5.226 -0.324 4.648 1.00 93.38 81 VAL A O 1
ATOM 573 N N . SER A 1 82 ? -5.406 0.637 2.637 1.00 91.25 82 SER A N 1
ATOM 574 C CA . SER A 1 82 ? -6.520 1.513 3.029 1.00 91.25 82 SER A CA 1
ATOM 575 C C . SER A 1 82 ? -7.743 0.744 3.553 1.00 91.25 82 SER A C 1
ATOM 577 O O . SER A 1 82 ? -8.433 1.202 4.466 1.00 91.25 82 SER A O 1
ATOM 579 N N . THR A 1 83 ? -8.030 -0.443 3.002 1.00 92.69 83 THR A N 1
ATOM 580 C CA . THR A 1 83 ? -9.126 -1.291 3.494 1.00 92.69 83 THR A CA 1
ATOM 581 C C . THR A 1 83 ? -8.806 -1.898 4.856 1.00 92.69 83 THR A C 1
ATOM 583 O O . THR A 1 83 ? -9.669 -1.897 5.734 1.00 92.69 83 THR A O 1
ATOM 586 N N . LEU A 1 84 ? -7.565 -2.346 5.066 1.00 92.31 84 LEU A N 1
ATOM 587 C CA . LEU A 1 84 ? -7.105 -2.866 6.353 1.00 92.31 84 LEU A CA 1
ATOM 588 C C . LEU A 1 84 ? -7.124 -1.780 7.429 1.00 92.31 84 LEU A C 1
ATOM 590 O O . LEU A 1 84 ? -7.610 -2.031 8.527 1.00 92.31 84 LEU A O 1
ATOM 594 N N . GLU A 1 85 ? -6.699 -0.557 7.109 1.00 90.88 85 GLU A N 1
ATOM 595 C CA . GLU A 1 85 ? -6.787 0.578 8.032 1.00 90.88 85 GLU A CA 1
ATOM 596 C C . GLU A 1 85 ? -8.232 0.871 8.452 1.00 90.88 85 GLU A C 1
ATOM 598 O O . GLU A 1 85 ? -8.501 1.120 9.628 1.00 90.88 85 GLU A O 1
ATOM 603 N N . LYS A 1 86 ? -9.189 0.811 7.515 1.00 90.44 86 LYS A N 1
ATOM 604 C CA . LYS A 1 86 ? -10.617 0.987 7.830 1.00 90.44 86 LYS A CA 1
ATOM 605 C C . LYS A 1 86 ? -11.123 -0.098 8.779 1.00 90.44 86 LYS A C 1
ATOM 607 O O . LYS A 1 86 ? -11.807 0.230 9.749 1.00 90.44 86 LYS A O 1
ATOM 612 N N . LEU A 1 87 ? -10.772 -1.361 8.529 1.00 92.31 87 LEU A N 1
ATOM 613 C CA . LEU A 1 87 ? -11.130 -2.478 9.409 1.00 92.31 87 LEU A CA 1
ATOM 614 C C . LEU A 1 87 ? -10.500 -2.323 10.796 1.00 92.31 87 LEU A C 1
ATOM 616 O O . LEU A 1 87 ? -11.177 -2.520 11.803 1.00 92.31 87 LEU A O 1
ATOM 620 N N . LEU A 1 88 ? -9.240 -1.894 10.864 1.00 90.12 88 LEU A N 1
ATOM 621 C CA . LEU A 1 88 ? -8.541 -1.658 12.123 1.00 90.12 88 LEU A CA 1
ATOM 622 C C . LEU A 1 88 ? -9.199 -0.531 12.932 1.00 90.12 88 LEU A C 1
ATOM 624 O O . LEU A 1 88 ? -9.426 -0.680 14.132 1.00 90.12 88 LEU A O 1
ATOM 628 N N . ARG A 1 89 ? -9.600 0.567 12.276 1.00 89.25 89 ARG A N 1
ATOM 629 C CA . ARG A 1 89 ? -10.370 1.646 12.922 1.00 89.25 89 ARG A CA 1
ATOM 630 C C . ARG A 1 89 ? -11.726 1.154 13.429 1.00 89.25 89 ARG A C 1
ATOM 632 O O . ARG A 1 89 ? -12.133 1.524 14.530 1.00 89.25 89 ARG A O 1
ATOM 639 N N . GLN A 1 90 ? -12.427 0.312 12.666 1.00 90.56 90 GLN A N 1
ATOM 640 C CA . GLN A 1 90 ? -13.688 -0.293 13.112 1.00 90.56 90 GLN A CA 1
ATOM 641 C C . GLN A 1 90 ? -13.483 -1.187 14.340 1.00 90.56 90 GLN A C 1
ATOM 643 O O . GLN A 1 90 ? -14.198 -1.025 15.330 1.00 90.56 90 GLN A O 1
ATOM 648 N N . ALA A 1 91 ? -12.476 -2.061 14.321 1.00 88.06 91 ALA A N 1
ATOM 649 C CA . ALA A 1 91 ? -12.120 -2.902 15.461 1.00 88.06 91 ALA A CA 1
ATOM 650 C C . ALA A 1 91 ? -11.780 -2.058 16.702 1.00 88.06 91 ALA A C 1
ATOM 652 O O . ALA A 1 91 ? -12.268 -2.337 17.795 1.00 88.06 91 ALA A O 1
ATOM 653 N N . MET A 1 92 ? -11.041 -0.960 16.531 1.00 87.81 92 MET A N 1
ATOM 654 C CA . MET A 1 92 ? -10.719 -0.026 17.614 1.00 87.81 92 MET A CA 1
ATOM 655 C C . MET A 1 92 ? -11.945 0.683 18.200 1.00 87.81 92 MET A C 1
ATOM 657 O O . MET A 1 92 ? -11.990 0.940 19.406 1.00 87.81 92 MET A O 1
ATOM 661 N N . ARG A 1 93 ? -12.955 1.005 17.381 1.00 88.06 93 ARG A N 1
ATOM 662 C CA . ARG A 1 93 ? -14.233 1.552 17.871 1.00 88.06 93 ARG A CA 1
ATOM 663 C C . ARG A 1 93 ? -14.992 0.519 18.705 1.00 88.06 93 ARG A C 1
ATOM 665 O O . ARG A 1 93 ? -15.497 0.866 19.772 1.00 88.06 93 ARG A O 1
ATOM 672 N N . LEU A 1 94 ? -15.020 -0.738 18.258 1.00 88.75 94 LEU A N 1
ATOM 673 C CA . LEU A 1 94 ? -15.626 -1.838 19.011 1.00 88.75 94 LEU A CA 1
ATOM 674 C C . LEU A 1 94 ? -14.901 -2.067 20.340 1.00 88.75 94 LEU A C 1
ATOM 676 O O . LEU A 1 94 ? -15.555 -2.101 21.380 1.00 88.75 94 LEU A O 1
ATOM 680 N N . LEU A 1 95 ? -13.566 -2.104 20.336 1.00 87.31 95 LEU A N 1
ATOM 681 C CA . LEU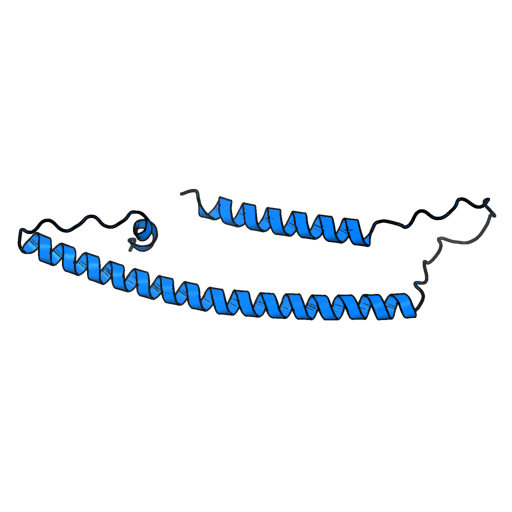 A 1 95 ? -12.761 -2.247 21.551 1.00 87.31 95 LEU A CA 1
ATOM 682 C C . LEU A 1 95 ? -13.041 -1.115 22.550 1.00 87.31 95 LEU A C 1
ATOM 684 O O . LEU A 1 95 ? -13.253 -1.369 23.732 1.00 87.31 95 LEU A O 1
ATOM 688 N N . ARG A 1 96 ? -13.140 0.136 22.079 1.00 84.62 96 ARG A N 1
ATOM 689 C CA . ARG A 1 96 ? -13.526 1.276 22.927 1.00 84.62 96 ARG A CA 1
ATOM 690 C C . ARG A 1 96 ? -14.928 1.122 23.509 1.00 84.62 96 ARG A C 1
ATOM 692 O O . ARG A 1 96 ? -15.127 1.441 24.679 1.00 84.62 96 ARG A O 1
ATOM 699 N N . SER A 1 97 ? -15.892 0.657 22.715 1.00 86.88 97 SER A N 1
ATOM 700 C CA . SER A 1 97 ? -17.250 0.412 23.212 1.00 86.88 97 SER A CA 1
ATOM 701 C C . SER A 1 97 ? -17.270 -0.675 24.292 1.00 86.88 97 SER A C 1
ATOM 703 O O . SER A 1 97 ? -17.889 -0.474 25.333 1.00 86.88 97 SER A O 1
ATOM 705 N N . ALA A 1 98 ? -16.499 -1.749 24.108 1.00 86.81 98 ALA A N 1
ATOM 706 C CA . ALA A 1 98 ? -16.352 -2.820 25.087 1.00 86.81 98 ALA A CA 1
ATOM 707 C C . ALA A 1 98 ? -15.637 -2.339 26.361 1.00 86.81 98 ALA A C 1
ATOM 709 O O . ALA A 1 98 ? -16.099 -2.616 27.460 1.00 86.81 98 ALA A O 1
ATOM 710 N N . HIS A 1 99 ? -14.567 -1.546 26.242 1.00 86.75 99 HIS A N 1
ATOM 711 C CA . HIS A 1 99 ? -13.882 -0.956 27.399 1.00 86.75 99 HIS A CA 1
ATOM 712 C C . HIS A 1 99 ? -14.785 -0.029 28.213 1.00 86.75 99 HIS A C 1
ATOM 714 O O . HIS A 1 99 ? -14.685 -0.012 29.437 1.00 86.75 99 HIS A O 1
ATOM 720 N N . ARG A 1 100 ? -15.670 0.741 27.564 1.00 85.25 100 ARG A N 1
ATOM 721 C CA . ARG A 1 100 ? -16.670 1.553 28.276 1.00 85.25 100 ARG A CA 1
ATOM 722 C C . ARG A 1 100 ? -17.627 0.661 29.064 1.00 85.25 100 ARG A C 1
ATOM 724 O O . ARG A 1 100 ? -17.781 0.874 30.257 1.00 85.25 100 ARG A O 1
ATOM 731 N N . GLN A 1 101 ? -18.161 -0.384 28.431 1.00 86.94 101 GLN A N 1
ATOM 732 C CA . GLN A 1 101 ? -19.043 -1.347 29.099 1.00 86.94 101 GLN A CA 1
ATOM 733 C C . GLN A 1 101 ? -18.359 -2.061 30.276 1.00 86.94 101 GLN A C 1
ATOM 735 O O . GLN A 1 101 ? -18.976 -2.237 31.320 1.00 86.94 101 GLN A O 1
ATOM 740 N N . LEU A 1 102 ? -17.083 -2.439 30.140 1.00 87.50 102 LEU A N 1
ATOM 741 C CA . LEU A 1 102 ? -16.311 -3.068 31.218 1.00 87.50 102 LEU A CA 1
ATOM 742 C C . LEU A 1 102 ? -16.084 -2.119 32.399 1.00 87.50 102 LEU A C 1
ATOM 744 O O . LEU A 1 102 ? -16.251 -2.531 33.546 1.00 87.50 102 LEU A O 1
ATOM 748 N N . ARG A 1 103 ? -15.780 -0.843 32.126 1.00 86.06 103 ARG A N 1
ATOM 749 C CA . ARG A 1 103 ? -15.667 0.185 33.171 1.00 86.06 103 ARG A CA 1
ATOM 750 C C . ARG A 1 103 ? -16.988 0.419 33.890 1.00 86.06 103 ARG A C 1
ATOM 752 O O . ARG A 1 103 ? -16.987 0.504 35.114 1.00 86.06 103 ARG A O 1
ATOM 759 N N . ASP A 1 104 ? -18.097 0.477 33.154 1.00 88.69 104 ASP A N 1
ATOM 760 C CA . ASP A 1 104 ? -19.438 0.604 33.739 1.00 88.69 104 ASP A CA 1
ATOM 761 C C . ASP A 1 104 ? -19.784 -0.619 34.611 1.00 88.69 104 ASP A C 1
ATOM 763 O O . ASP A 1 104 ? -20.463 -0.493 35.628 1.00 88.69 104 ASP A O 1
ATOM 767 N N . ALA A 1 105 ? -19.254 -1.796 34.261 1.00 88.69 105 ALA A N 1
ATOM 768 C CA . ALA A 1 105 ? -19.342 -3.026 35.046 1.00 88.69 105 ALA A CA 1
ATOM 769 C C . ALA A 1 105 ? -18.309 -3.120 36.195 1.00 88.69 105 ALA A C 1
ATOM 771 O O . ALA A 1 105 ? -18.230 -4.154 36.859 1.00 88.69 105 ALA A O 1
ATOM 772 N N . GLY A 1 106 ? -17.507 -2.076 36.438 1.00 84.81 106 GLY A N 1
ATOM 773 C CA . GLY A 1 106 ? -16.519 -2.026 37.523 1.00 84.81 106 GLY A CA 1
ATOM 774 C C . GLY A 1 106 ? -15.275 -2.897 37.309 1.00 84.81 106 GLY A C 1
ATOM 775 O O . GLY A 1 106 ? -14.539 -3.147 38.261 1.00 84.81 106 GLY A O 1
ATOM 776 N N . THR A 1 107 ? -15.037 -3.368 36.083 1.00 83.50 107 THR A N 1
ATOM 777 C CA . THR A 1 107 ? -13.840 -4.134 35.706 1.00 83.50 107 THR A CA 1
ATOM 778 C C . THR A 1 107 ? -12.853 -3.213 34.993 1.00 83.50 107 THR A C 1
ATOM 780 O O . THR A 1 107 ? -13.246 -2.464 34.098 1.00 83.50 107 THR A O 1
ATOM 783 N N . ASP A 1 108 ? -11.575 -3.251 35.373 1.00 79.31 108 ASP A N 1
ATOM 784 C CA . ASP A 1 108 ? -10.554 -2.411 34.739 1.00 79.31 108 ASP A CA 1
ATOM 785 C C . ASP A 1 108 ? -10.132 -3.030 33.391 1.00 79.31 108 ASP A C 1
ATOM 787 O O . ASP A 1 108 ? -9.711 -4.190 33.366 1.00 79.31 108 ASP A O 1
ATOM 791 N N . PRO A 1 109 ? -10.307 -2.333 32.253 1.00 76.31 109 PRO A N 1
ATOM 792 C CA . PRO A 1 109 ? -9.982 -2.888 30.946 1.00 76.31 109 PRO A CA 1
ATOM 793 C C . PRO A 1 109 ? -8.473 -2.928 30.680 1.00 76.31 109 PRO A C 1
ATOM 795 O O . PRO A 1 109 ? -7.733 -2.036 31.097 1.00 76.31 109 PRO A O 1
ATOM 798 N N . ASP A 1 110 ? -8.042 -3.913 29.888 1.00 80.19 110 ASP A N 1
ATOM 799 C CA . ASP A 1 110 ? -6.650 -4.040 29.457 1.00 80.19 110 ASP A CA 1
ATOM 800 C C . ASP A 1 110 ? -6.155 -2.793 28.693 1.00 80.19 110 ASP A C 1
ATOM 802 O O . ASP A 1 110 ? -6.909 -2.152 27.949 1.00 80.19 110 ASP A O 1
ATOM 806 N N . PRO A 1 111 ? -4.871 -2.422 28.834 1.00 75.38 111 PRO A N 1
ATOM 807 C CA . PRO A 1 111 ? -4.311 -1.284 28.122 1.00 75.38 111 PRO A CA 1
ATOM 808 C C . PRO A 1 111 ? -4.249 -1.546 26.611 1.00 75.38 111 PRO A C 1
ATOM 810 O O . PRO A 1 111 ? -3.809 -2.599 26.151 1.00 75.38 111 PRO A O 1
ATOM 813 N N . VAL A 1 112 ? -4.647 -0.546 25.818 1.00 76.00 112 VAL A N 1
ATOM 814 C CA . VAL A 1 112 ? -4.51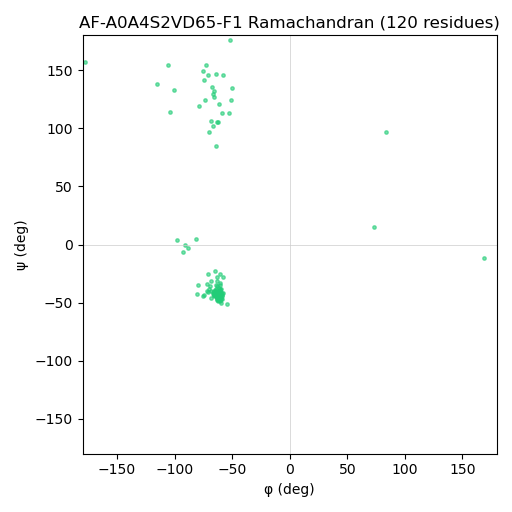2 -0.595 24.355 1.00 76.00 112 VAL A CA 1
ATOM 815 C C . VAL A 1 112 ? -3.019 -0.585 23.991 1.00 76.00 112 VAL A C 1
ATOM 817 O O . VAL A 1 112 ? -2.300 0.303 24.457 1.00 76.00 112 VAL A O 1
ATOM 820 N N . PRO A 1 113 ? -2.538 -1.512 23.142 1.00 78.38 113 PRO A N 1
ATOM 821 C CA . PRO A 1 113 ? -1.136 -1.549 22.750 1.00 78.38 113 PRO A CA 1
ATOM 822 C C . PRO A 1 113 ? -0.732 -0.291 21.957 1.00 78.38 113 PRO A C 1
ATOM 824 O O . PRO A 1 113 ? -1.534 0.247 21.184 1.00 78.38 113 PRO A O 1
ATOM 827 N N . PRO A 1 114 ? 0.522 0.178 22.105 1.00 74.81 114 PRO A N 1
ATOM 828 C CA . PRO A 1 114 ? 0.968 1.469 21.577 1.00 74.81 114 PRO A CA 1
ATOM 829 C C . PRO A 1 114 ? 0.917 1.560 20.045 1.00 74.81 114 PRO A C 1
ATOM 831 O O . PRO A 1 114 ? 0.700 2.633 19.486 1.00 74.81 114 PRO A O 1
ATOM 834 N N . GLU A 1 115 ? 1.052 0.426 19.363 1.00 76.88 115 GLU A N 1
ATOM 835 C CA . GLU A 1 115 ? 0.999 0.302 17.902 1.00 76.88 115 GLU A CA 1
ATOM 836 C C . GLU A 1 115 ? -0.379 0.654 17.319 1.00 76.88 115 GLU A C 1
ATOM 838 O O . GLU A 1 115 ? -0.485 1.046 16.158 1.00 76.88 115 GLU A O 1
ATOM 843 N N . LEU A 1 116 ? -1.441 0.559 18.126 1.00 74.19 116 LEU A N 1
ATOM 844 C CA . LEU A 1 116 ? -2.811 0.860 17.709 1.00 74.19 116 LEU A CA 1
ATOM 845 C C . LEU A 1 116 ? -3.226 2.312 17.992 1.00 74.19 116 LEU A C 1
ATOM 847 O O . LEU A 1 116 ? -4.296 2.730 17.546 1.00 74.19 116 LEU A O 1
ATOM 851 N N . ILE A 1 117 ? -2.389 3.100 18.679 1.00 72.94 117 ILE A N 1
ATOM 852 C CA . ILE A 1 117 ? -2.653 4.516 19.001 1.00 72.94 117 ILE A CA 1
ATOM 853 C C . ILE A 1 117 ? -2.882 5.378 17.741 1.00 72.94 117 ILE A C 1
ATOM 855 O O . ILE A 1 117 ? -3.825 6.169 17.730 1.00 72.94 117 ILE A O 1
ATOM 859 N N . PRO A 1 118 ? -2.126 5.235 16.634 1.00 74.25 118 PRO A N 1
ATOM 860 C CA . PRO A 1 118 ? -2.392 6.007 15.413 1.00 74.25 118 PRO A CA 1
ATOM 861 C C . PRO A 1 118 ? -3.785 5.745 14.821 1.00 74.25 118 PRO A C 1
ATOM 863 O O . PRO A 1 118 ? -4.367 6.604 14.165 1.00 74.25 118 PRO A O 1
ATOM 866 N N . TYR A 1 119 ? -4.347 4.567 15.095 1.00 67.94 119 TYR A N 1
ATOM 867 C CA . TYR A 1 119 ? -5.675 4.145 14.649 1.00 67.94 119 TYR A CA 1
ATOM 868 C C . TYR A 1 119 ? -6.746 4.337 15.736 1.00 67.94 119 TYR A C 1
ATOM 870 O O . TYR A 1 119 ? -7.911 3.975 15.545 1.00 67.94 119 TYR A O 1
ATOM 878 N N . SER A 1 120 ? -6.369 4.914 16.884 1.00 63.28 120 SER A N 1
ATOM 879 C CA . SER A 1 120 ? -7.242 5.143 18.033 1.00 63.28 120 SER A CA 1
ATOM 880 C C . SER A 1 120 ? -7.939 6.505 18.021 1.00 63.28 120 SER A C 1
ATOM 882 O O . SER A 1 120 ? 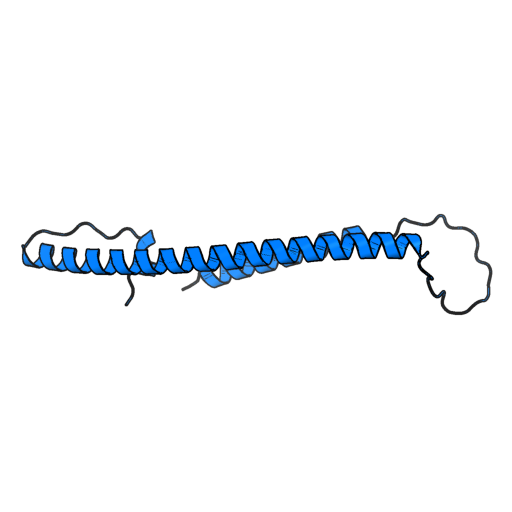-8.705 6.775 18.944 1.00 63.28 120 SER A O 1
ATOM 884 N N . ILE A 1 121 ? -7.702 7.358 17.021 1.00 57.50 121 ILE A N 1
ATOM 885 C CA . ILE A 1 121 ? -8.240 8.723 16.972 1.00 57.50 121 ILE A CA 1
ATOM 886 C C . ILE A 1 121 ? -9.408 8.806 15.980 1.00 57.50 121 ILE A C 1
ATOM 888 O O . ILE A 1 121 ? -9.246 8.593 14.782 1.00 57.50 121 ILE A O 1
ATOM 892 N N . ASP A 1 122 ? -10.579 9.064 16.558 1.00 48.53 122 ASP A N 1
ATOM 893 C CA . ASP A 1 122 ? -11.663 9.951 16.107 1.00 48.53 122 ASP A CA 1
ATOM 894 C C . ASP A 1 122 ? -12.203 10.582 17.398 1.00 48.53 122 ASP A C 1
ATOM 896 O O . ASP A 1 122 ? -12.398 9.792 18.364 1.00 48.53 122 ASP A O 1
#

Secondary structure (DSSP, 8-state):
--SHHHHHHHHHHHHHHHHHHHHHHHH--------------SS------HHHHHHHHHHHHHHHHHHHHHHHHHHHHHHHHHHHHHHHHHHHHHHHHHHHHHHHTTPPPPPPPGGGGGGS--

Sequence (122 aa):
MGGDNSVLGVVIAVIGAIGAVLVARVSAPKAAPIGPADTDDGPPVLEVAPEIWQHMSGKITTLEGKVDHLTALVEAQTVKVSTLEKLLRQAMRLLRSAHRQLRDAGTDPDPVPPELIPYSID

pLDDT: mean 75.69, std 15.51, range [42.5, 94.62]

Mean predicted aligned error: 17.56 Å

Solvent-accessible surface area (backbone atoms only — not comparable to full-atom values): 7460 Å² total; per-residue (Å²): 141,74,61,69,68,49,54,54,48,50,52,52,50,52,53,51,50,52,50,50,53,52,49,53,67,72,64,60,73,78,83,72,83,92,71,86,89,80,84,89,77,74,85,79,76,79,77,71,55,69,70,59,49,52,53,49,53,52,51,49,54,57,48,50,55,50,51,52,51,52,49,54,51,50,54,54,48,50,53,52,51,56,52,51,52,53,51,50,34,51,52,44,51,50,51,52,53,50,41,51,55,34,46,77,70,74,40,88,64,81,82,81,60,76,88,50,53,86,52,62,74,128